Protein AF-A0A5C9EA45-F1 (afdb_monomer_lite)

Foldseek 3Di:
DVVLVVLQVCQVVVHAAEEEAPADDPPPDPVVVVCVVRVVRHQAYEYEHDADDPVCLVVVLVVCCVPPVVCSVVSVVVLVDVVVVVVVVVVVVVVCVVVVGHYYYPYQPPHRD

Radius of gyration: 15.56 Å; chains: 1; bounding box: 37×30×40 Å

Secondary structure (DSSP, 8-state):
-HHHHHHHHHHHTT---EEEEEEE-TTTS-HHHHHHHHGGG-SEEEEEE----TTTHHHHHHHHHHH-GGGHHHHHHHTT-THHHHHHHHHHHHHHHHTT--EEEE-STT---

Structure (mmCIF, N/CA/C/O backbone):
data_AF-A0A5C9EA45-F1
#
_entry.id   AF-A0A5C9EA45-F1
#
loop_
_atom_site.group_PDB
_atom_site.id
_atom_site.type_symbol
_atom_site.label_atom_id
_atom_site.label_alt_id
_atom_site.label_comp_id
_atom_site.label_asym_id
_atom_site.label_entity_id
_atom_site.label_seq_id
_atom_site.pdbx_PDB_ins_code
_atom_site.Cartn_x
_atom_site.Cartn_y
_atom_site.Cartn_z
_atom_site.occupancy
_atom_site.B_iso_or_equiv
_atom_site.auth_seq_id
_atom_site.auth_comp_id
_atom_site.auth_asym_id
_atom_site.auth_atom_id
_atom_site.pdbx_PDB_model_num
ATOM 1 N N . MET A 1 1 ? -14.480 -12.544 2.001 1.00 61.41 1 MET A N 1
ATOM 2 C CA . MET A 1 1 ? -15.112 -11.619 2.972 1.00 61.41 1 MET A CA 1
ATOM 3 C C . MET A 1 1 ? -14.568 -11.789 4.392 1.00 61.41 1 MET A C 1
ATOM 5 O O . MET A 1 1 ? -14.590 -10.831 5.156 1.00 61.41 1 MET A O 1
ATOM 9 N N . ASP A 1 2 ? -14.040 -12.964 4.739 1.00 85.56 2 ASP A N 1
ATOM 10 C CA . ASP A 1 2 ? -13.824 -13.365 6.138 1.00 85.56 2 ASP A CA 1
ATOM 11 C C . ASP A 1 2 ? -12.819 -12.504 6.909 1.00 85.56 2 ASP A C 1
ATOM 13 O O . ASP A 1 2 ? -13.084 -12.139 8.049 1.00 85.56 2 ASP A O 1
ATOM 17 N N . ARG A 1 3 ? -11.711 -12.083 6.283 1.00 91.75 3 ARG A N 1
ATOM 18 C CA . ARG A 1 3 ? -10.703 -11.234 6.950 1.00 91.75 3 ARG A CA 1
ATOM 19 C C . ARG A 1 3 ? -11.243 -9.851 7.328 1.00 91.75 3 ARG A C 1
ATOM 21 O O . ARG A 1 3 ? -11.008 -9.385 8.434 1.00 91.75 3 ARG A O 1
ATOM 28 N N . ILE A 1 4 ? -12.002 -9.214 6.434 1.00 90.44 4 ILE A N 1
ATOM 29 C CA . ILE A 1 4 ? -12.611 -7.899 6.694 1.00 90.44 4 ILE A CA 1
ATOM 30 C C . ILE A 1 4 ? -13.667 -8.013 7.797 1.00 90.44 4 ILE A C 1
ATOM 32 O O . ILE A 1 4 ? -13.712 -7.181 8.701 1.00 90.44 4 ILE A O 1
ATOM 36 N N . ASN A 1 5 ? -14.488 -9.065 7.750 1.00 93.69 5 ASN A N 1
ATOM 37 C CA . ASN A 1 5 ? -15.484 -9.317 8.786 1.00 93.69 5 ASN A CA 1
ATOM 38 C C . ASN A 1 5 ? -14.829 -9.577 10.148 1.00 93.69 5 ASN A C 1
ATOM 40 O O . ASN A 1 5 ? -15.319 -9.061 11.148 1.00 93.69 5 ASN A O 1
ATOM 44 N N . ALA A 1 6 ? -13.709 -10.304 10.191 1.00 95.06 6 ALA A N 1
ATOM 45 C CA . ALA A 1 6 ? -12.954 -10.520 11.421 1.00 95.06 6 ALA A CA 1
ATOM 46 C C . ALA A 1 6 ? -12.467 -9.195 12.027 1.00 95.06 6 ALA A C 1
ATOM 48 O O . ALA A 1 6 ? -12.751 -8.929 13.192 1.00 95.06 6 ALA A O 1
ATOM 49 N N . ILE A 1 7 ? -11.830 -8.326 11.230 1.00 95.69 7 ILE A N 1
ATOM 50 C CA . ILE A 1 7 ? -11.393 -6.997 11.695 1.00 95.69 7 ILE A CA 1
ATOM 51 C C . ILE A 1 7 ? -12.590 -6.183 12.206 1.00 95.69 7 ILE A C 1
ATOM 53 O O . ILE A 1 7 ? -12.542 -5.638 13.305 1.00 95.69 7 ILE A O 1
ATOM 57 N N . LYS A 1 8 ? -13.708 -6.173 11.471 1.00 96.56 8 LYS A N 1
ATOM 58 C CA . LYS A 1 8 ? -14.927 -5.465 11.885 1.00 96.56 8 LYS A CA 1
ATOM 59 C C . LYS A 1 8 ? -15.485 -5.979 13.216 1.00 96.56 8 LYS A C 1
ATOM 61 O O . LYS A 1 8 ? -15.951 -5.180 14.025 1.00 96.56 8 LYS A O 1
ATOM 66 N N . THR A 1 9 ? -15.465 -7.291 13.446 1.00 97.31 9 THR A N 1
ATOM 67 C CA . THR A 1 9 ? -15.905 -7.894 14.712 1.00 97.31 9 THR A CA 1
ATOM 68 C C . THR A 1 9 ? -14.972 -7.516 15.856 1.00 97.31 9 THR A C 1
ATOM 70 O O . THR A 1 9 ? -15.461 -7.128 16.913 1.00 97.31 9 THR A O 1
ATOM 73 N N . LEU A 1 10 ? -13.654 -7.570 15.652 1.00 97.69 10 LEU A N 1
ATOM 74 C CA . LEU A 1 10 ? -12.670 -7.173 16.665 1.00 97.69 10 LEU A CA 1
ATOM 75 C C . LEU A 1 10 ? -12.847 -5.701 17.060 1.00 97.69 10 LEU A C 1
ATOM 77 O O . LEU A 1 10 ? -13.012 -5.403 18.242 1.00 97.69 10 LEU A O 1
ATOM 81 N N . TYR A 1 11 ? -12.936 -4.812 16.069 1.00 97.94 11 TYR A N 1
ATOM 82 C CA . TYR A 1 11 ? -13.151 -3.382 16.279 1.00 97.94 11 TYR A CA 1
ATOM 83 C C . TYR A 1 11 ? -14.433 -3.098 17.078 1.00 97.94 11 TYR A C 1
ATOM 85 O O . TYR A 1 11 ? -14.416 -2.360 18.060 1.00 97.94 11 TYR A O 1
ATOM 93 N N . LYS A 1 12 ? -15.551 -3.752 16.724 1.00 97.75 12 LYS A N 1
ATOM 94 C CA . LYS A 1 12 ? -16.830 -3.620 1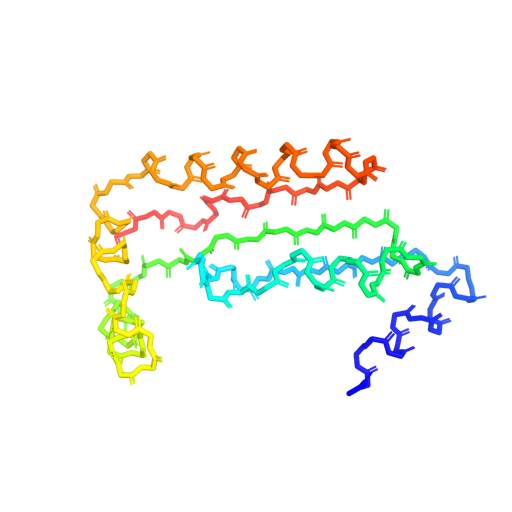7.449 1.00 97.75 12 LYS A CA 1
ATOM 95 C C . LYS A 1 12 ? -16.769 -4.074 18.909 1.00 97.75 12 LYS A C 1
ATOM 97 O O . LYS A 1 12 ? -17.580 -3.616 19.704 1.00 97.75 12 LYS A O 1
ATOM 102 N N . ASN A 1 13 ? -15.846 -4.971 19.248 1.00 98.25 13 ASN A N 1
ATOM 103 C CA . ASN A 1 13 ? -15.626 -5.443 20.616 1.00 98.25 13 ASN A CA 1
ATOM 104 C C . ASN A 1 13 ? -14.541 -4.630 21.350 1.00 98.25 13 ASN A C 1
ATOM 106 O O . ASN A 1 13 ? -14.054 -5.063 22.389 1.00 98.25 13 ASN A O 1
ATOM 110 N N . GLY A 1 14 ? -14.144 -3.466 20.820 1.00 97.81 14 GLY A N 1
ATOM 111 C CA . GLY A 1 14 ? -13.168 -2.575 21.454 1.00 97.81 14 GLY A CA 1
ATOM 112 C C . GLY A 1 14 ? -11.721 -3.068 21.382 1.00 97.81 14 GLY A C 1
ATOM 113 O O . GLY A 1 14 ? -10.858 -2.539 22.081 1.00 97.81 14 GLY A O 1
ATOM 114 N N . ILE A 1 15 ? -11.433 -4.076 20.555 1.00 98.31 15 ILE A N 1
ATOM 115 C CA . ILE A 1 15 ? -10.070 -4.568 20.343 1.00 98.31 15 ILE A CA 1
ATOM 116 C C . ILE A 1 15 ? -9.399 -3.676 19.302 1.00 98.31 15 ILE A C 1
ATOM 118 O O . ILE A 1 15 ? -9.944 -3.482 18.218 1.00 98.31 15 ILE A O 1
ATOM 122 N N . LYS A 1 16 ? -8.197 -3.176 19.608 1.00 97.75 16 LYS A N 1
ATOM 123 C CA . LYS A 1 16 ? -7.403 -2.383 18.662 1.00 97.75 16 LYS A CA 1
ATOM 124 C C . LYS A 1 16 ? -7.035 -3.222 17.436 1.00 97.75 16 LYS A C 1
ATOM 126 O O . LYS A 1 16 ? -6.504 -4.326 17.554 1.00 97.75 16 LYS A O 1
ATOM 131 N N . THR A 1 17 ? -7.286 -2.678 16.258 1.00 98.19 17 THR A N 1
ATOM 132 C CA . THR A 1 17 ? -7.175 -3.341 14.960 1.00 98.19 17 THR A CA 1
ATOM 133 C C . THR A 1 17 ? -6.219 -2.616 14.029 1.00 98.19 17 THR A C 1
ATOM 135 O O . THR A 1 17 ? -6.042 -1.403 14.097 1.00 98.19 17 THR A O 1
ATOM 138 N N . TYR A 1 18 ? -5.621 -3.367 13.113 1.00 97.69 18 TYR A N 1
ATOM 139 C CA . TYR A 1 18 ? -4.866 -2.803 12.006 1.00 97.69 18 TYR A CA 1
ATOM 140 C C . TYR A 1 18 ? -4.984 -3.685 10.776 1.00 97.69 18 TYR A C 1
ATOM 142 O O . TYR A 1 18 ? -5.269 -4.882 10.877 1.00 97.69 18 TYR A O 1
ATOM 150 N N . ILE A 1 19 ? -4.751 -3.091 9.612 1.00 97.31 19 ILE A N 1
ATOM 151 C CA . ILE A 1 19 ? -4.632 -3.828 8.356 1.00 97.31 19 ILE A CA 1
ATOM 152 C C . ILE A 1 19 ? -3.219 -3.650 7.830 1.00 97.31 19 ILE A C 1
ATOM 154 O O . ILE A 1 19 ? -2.757 -2.530 7.619 1.00 97.31 19 ILE A O 1
ATOM 158 N N . PHE A 1 20 ? -2.553 -4.779 7.602 1.00 96.94 20 PHE A N 1
ATOM 159 C CA . PHE A 1 20 ? -1.226 -4.818 7.010 1.00 96.94 20 PHE A CA 1
ATOM 160 C C . PHE A 1 20 ? -1.317 -5.144 5.520 1.00 96.94 20 PHE A C 1
ATOM 162 O O . PHE A 1 20 ? -1.732 -6.238 5.132 1.00 96.94 20 PHE A O 1
ATOM 169 N N . ILE A 1 21 ? -0.954 -4.174 4.685 1.00 96.75 21 ILE A N 1
ATOM 170 C CA . ILE A 1 21 ? -0.957 -4.273 3.227 1.00 96.75 21 ILE A CA 1
ATOM 171 C C . ILE A 1 21 ? 0.468 -4.629 2.792 1.00 96.75 21 ILE A C 1
ATOM 173 O O . ILE A 1 21 ? 1.308 -3.756 2.578 1.00 96.75 21 ILE A O 1
ATOM 177 N N . SER A 1 22 ? 0.739 -5.934 2.714 1.00 94.94 22 SER A N 1
ATOM 178 C CA . SER A 1 22 ? 2.071 -6.488 2.462 1.00 94.94 22 SER A CA 1
ATOM 179 C C . SER A 1 22 ? 2.029 -7.739 1.556 1.00 94.94 22 SER A C 1
ATOM 181 O O . SER A 1 22 ? 1.129 -8.576 1.701 1.00 94.94 22 SER A O 1
ATOM 183 N N . PRO A 1 23 ? 3.012 -7.895 0.646 1.00 93.69 23 PRO A N 1
ATOM 184 C CA . PRO A 1 23 ? 3.779 -6.797 0.065 1.00 93.69 23 PRO A CA 1
ATOM 185 C C . PRO A 1 23 ? 2.867 -5.969 -0.852 1.00 93.69 23 PRO A C 1
ATOM 187 O O . PRO A 1 23 ? 1.981 -6.508 -1.525 1.00 93.69 23 PRO A O 1
ATOM 190 N N . ILE A 1 24 ? 3.103 -4.663 -0.941 1.00 95.62 24 ILE A N 1
ATOM 191 C CA . ILE A 1 24 ? 2.502 -3.858 -2.005 1.00 95.62 24 ILE A CA 1
ATOM 192 C C . ILE A 1 24 ? 3.159 -4.225 -3.328 1.00 95.62 24 ILE A C 1
ATOM 194 O O . ILE A 1 24 ? 4.380 -4.181 -3.470 1.00 95.62 24 ILE A O 1
ATOM 198 N N . PHE A 1 25 ? 2.322 -4.512 -4.320 1.00 96.69 25 PHE A N 1
ATOM 199 C CA . PHE A 1 25 ? 2.684 -4.530 -5.727 1.00 96.69 25 PHE A CA 1
ATOM 200 C C . PHE A 1 25 ? 2.266 -3.183 -6.336 1.00 96.69 25 PHE A C 1
ATOM 202 O O . PHE A 1 25 ? 1.074 -2.976 -6.584 1.00 96.69 25 PHE A O 1
ATOM 209 N N . PRO A 1 26 ? 3.192 -2.236 -6.571 1.00 96.06 26 PRO A N 1
ATOM 210 C CA . PRO A 1 26 ? 2.839 -0.908 -7.063 1.00 96.06 26 PRO A CA 1
ATOM 211 C C . PRO A 1 26 ? 2.057 -0.970 -8.370 1.00 96.06 26 PRO A C 1
ATOM 213 O O . PRO A 1 26 ? 2.350 -1.787 -9.248 1.00 96.06 26 PRO A O 1
ATOM 216 N N . ARG A 1 27 ? 1.027 -0.122 -8.471 1.00 96.38 27 ARG A N 1
ATOM 217 C CA . ARG A 1 27 ? 0.076 -0.073 -9.597 1.00 96.38 27 ARG A CA 1
ATOM 218 C C . ARG A 1 27 ? -0.737 -1.366 -9.824 1.00 96.38 27 ARG A C 1
ATOM 220 O O . ARG A 1 27 ? -1.461 -1.450 -10.810 1.00 96.38 27 ARG A O 1
ATOM 227 N N . ILE A 1 28 ? -0.649 -2.355 -8.926 1.00 97.81 28 ILE A N 1
ATOM 228 C CA . ILE A 1 28 ? -1.439 -3.601 -8.950 1.00 97.81 28 ILE A CA 1
ATOM 229 C C . ILE A 1 28 ? -2.289 -3.724 -7.679 1.00 97.81 28 ILE A C 1
ATOM 231 O O . ILE A 1 28 ? -3.479 -4.014 -7.765 1.00 97.81 28 ILE A O 1
ATOM 235 N N . THR A 1 29 ? -1.700 -3.517 -6.498 1.00 97.31 29 THR A N 1
ATOM 236 C CA . THR A 1 29 ? -2.411 -3.546 -5.214 1.00 97.31 29 THR A CA 1
ATOM 237 C C . THR A 1 29 ? -3.307 -2.306 -5.084 1.00 97.31 29 THR A C 1
ATOM 239 O O . THR A 1 29 ? -2.774 -1.197 -5.028 1.00 97.31 29 THR A O 1
ATOM 242 N N . PRO A 1 30 ? -4.642 -2.451 -4.972 1.00 96.75 30 PRO A N 1
ATOM 243 C CA . PRO A 1 30 ? -5.566 -1.322 -4.857 1.00 96.75 30 PRO A CA 1
ATOM 244 C C . PRO A 1 30 ? -5.673 -0.866 -3.393 1.00 96.75 30 PRO A C 1
ATOM 246 O O . PRO A 1 30 ? -6.704 -1.045 -2.743 1.00 96.75 30 PRO A O 1
ATOM 249 N N . TYR A 1 31 ? -4.578 -0.351 -2.825 1.00 97.06 31 TYR A N 1
ATOM 250 C CA . TYR A 1 31 ? -4.517 -0.037 -1.391 1.00 97.06 31 TYR A CA 1
ATOM 251 C C . TYR A 1 31 ? -5.527 1.044 -0.979 1.00 97.06 31 TYR A C 1
ATOM 253 O O . TYR A 1 31 ? -6.112 0.943 0.096 1.00 97.06 31 TYR A O 1
ATOM 261 N N . GLU A 1 32 ? -5.798 2.020 -1.847 1.00 97.12 32 GLU A N 1
ATOM 262 C CA . GLU A 1 32 ? -6.795 3.065 -1.602 1.00 97.12 32 GLU A CA 1
ATOM 263 C C . GLU A 1 32 ? -8.197 2.470 -1.423 1.00 97.12 32 GLU A C 1
ATOM 265 O O . GLU A 1 32 ? -8.884 2.781 -0.453 1.00 97.12 32 GLU A O 1
ATOM 270 N N . ASP A 1 33 ? -8.596 1.531 -2.286 1.00 97.00 33 ASP A N 1
ATOM 271 C CA . ASP A 1 33 ? -9.889 0.845 -2.178 1.00 97.00 33 ASP A CA 1
ATOM 272 C C . ASP A 1 33 ? -9.995 0.006 -0.905 1.00 97.00 33 ASP A C 1
ATOM 274 O O . ASP A 1 33 ? -11.067 -0.067 -0.296 1.00 97.00 33 ASP A O 1
ATOM 278 N N . ILE A 1 34 ? -8.900 -0.657 -0.513 1.00 96.06 34 ILE A N 1
ATOM 279 C CA . ILE A 1 34 ? -8.837 -1.419 0.740 1.00 96.06 34 ILE A CA 1
ATOM 280 C C . ILE A 1 34 ? -9.113 -0.469 1.906 1.00 96.06 34 ILE A C 1
ATOM 282 O O . ILE A 1 34 ? -10.024 -0.733 2.691 1.00 96.06 34 ILE A O 1
ATOM 286 N N . ILE A 1 35 ? -8.399 0.657 1.960 1.00 96.81 35 ILE A N 1
ATOM 287 C CA . ILE A 1 35 ? -8.550 1.682 2.996 1.00 96.81 35 ILE A CA 1
ATOM 288 C C . ILE A 1 35 ? -9.974 2.238 3.014 1.00 96.81 35 ILE A C 1
ATOM 290 O O . ILE A 1 35 ? -10.601 2.266 4.071 1.00 96.81 35 ILE A O 1
ATOM 294 N N . GLN A 1 36 ? -10.532 2.642 1.870 1.00 97.00 36 GLN A N 1
ATOM 295 C CA . GLN A 1 36 ? -11.885 3.209 1.829 1.00 97.00 36 GLN A CA 1
ATOM 296 C C . GLN A 1 36 ? -12.938 2.225 2.345 1.00 97.00 36 GLN A C 1
ATOM 298 O O . GLN A 1 36 ? -13.871 2.624 3.043 1.00 97.00 36 GLN A O 1
ATOM 303 N N . LYS A 1 37 ? -12.770 0.931 2.057 1.00 95.62 37 LYS A N 1
ATOM 304 C CA . LYS A 1 37 ? -13.686 -0.120 2.517 1.00 95.62 37 LYS A CA 1
ATOM 305 C C . LYS A 1 37 ? -13.517 -0.470 3.995 1.00 95.62 37 LYS A C 1
ATOM 307 O O . LYS A 1 37 ? -14.445 -1.055 4.554 1.00 95.62 37 LYS A O 1
ATOM 312 N N . SER A 1 38 ? -12.382 -0.148 4.622 1.00 96.19 38 SER A N 1
ATOM 313 C CA . SER A 1 38 ? -12.057 -0.618 5.974 1.00 96.19 38 SER A CA 1
ATOM 314 C C . SER A 1 38 ? -11.759 0.445 7.026 1.00 96.19 38 SER A C 1
ATOM 316 O O . SER A 1 38 ? -11.771 0.119 8.214 1.00 96.19 38 SER A O 1
ATOM 318 N N . LYS A 1 39 ? -11.538 1.706 6.640 1.00 96.81 39 LYS A N 1
ATOM 319 C CA . LYS A 1 39 ? -11.125 2.788 7.554 1.00 96.81 39 LYS A CA 1
ATOM 320 C C . LYS A 1 39 ? -12.071 3.014 8.737 1.00 96.81 39 LYS A C 1
ATOM 322 O O . LYS A 1 39 ? -11.622 3.391 9.806 1.00 96.81 39 LYS A O 1
ATOM 327 N N . ASN A 1 40 ? -13.363 2.717 8.586 1.00 96.94 40 ASN A N 1
ATOM 328 C CA . ASN A 1 40 ? -14.359 2.888 9.655 1.00 96.94 40 ASN A CA 1
ATOM 329 C C . ASN A 1 40 ? -14.295 1.806 10.752 1.00 96.94 40 ASN A C 1
ATOM 331 O O . ASN A 1 40 ? -15.089 1.840 11.687 1.00 96.94 40 ASN A O 1
ATOM 335 N N . PHE A 1 41 ? -13.436 0.799 10.599 1.00 97.06 41 PHE A N 1
ATOM 336 C CA . PHE A 1 41 ? -13.264 -0.287 11.565 1.00 97.06 41 PHE A CA 1
ATOM 337 C C . PHE A 1 41 ? -11.804 -0.754 11.651 1.00 97.06 41 PHE A C 1
ATOM 339 O O . PHE A 1 41 ? -11.543 -1.922 11.912 1.00 97.06 41 PHE A O 1
ATOM 346 N N . THR A 1 42 ? -10.860 0.144 11.364 1.00 97.69 42 THR A N 1
ATOM 347 C CA . THR A 1 42 ? -9.417 -0.119 11.402 1.00 97.69 42 THR A CA 1
ATOM 348 C C . THR A 1 42 ? -8.737 1.060 12.089 1.00 97.69 42 THR A C 1
ATOM 350 O O . THR A 1 42 ? -8.901 2.183 11.623 1.00 97.69 42 THR A O 1
ATOM 353 N N . ASP A 1 43 ? -7.981 0.830 13.166 1.00 98.31 43 ASP A N 1
ATOM 354 C CA . ASP A 1 43 ? -7.360 1.930 13.923 1.00 98.31 43 ASP A CA 1
ATOM 355 C C . ASP A 1 43 ? -6.122 2.504 13.226 1.00 98.31 43 ASP A C 1
ATOM 357 O O . ASP A 1 43 ? -5.873 3.703 13.312 1.00 98.31 43 ASP A O 1
ATOM 361 N N . TYR A 1 44 ? -5.347 1.666 12.532 1.00 98.31 44 TYR A N 1
ATOM 362 C CA . TYR A 1 44 ? -4.200 2.110 11.739 1.00 98.31 44 TYR A CA 1
ATOM 363 C C . TYR A 1 44 ? -3.871 1.144 10.596 1.00 98.31 44 TYR A C 1
ATOM 365 O O . TYR A 1 44 ? -4.265 -0.027 10.598 1.00 98.31 44 TYR A O 1
ATOM 373 N N . PHE A 1 45 ? -3.125 1.631 9.610 1.00 98.44 45 PHE A N 1
ATOM 374 C CA . PHE A 1 45 ? -2.679 0.852 8.458 1.00 98.44 45 PHE A CA 1
ATOM 375 C C . PHE A 1 45 ? -1.166 0.672 8.476 1.00 98.44 45 PHE A C 1
ATOM 377 O O . PHE A 1 45 ? -0.418 1.549 8.903 1.00 98.44 45 PHE A O 1
ATOM 384 N N . MET A 1 46 ? -0.709 -0.481 8.004 1.00 98.12 46 MET A N 1
ATOM 385 C CA . MET A 1 46 ? 0.708 -0.761 7.807 1.00 98.12 46 MET A CA 1
ATOM 386 C C . MET A 1 46 ? 0.962 -1.149 6.357 1.00 98.12 46 MET A C 1
ATOM 388 O O . MET A 1 46 ? 0.108 -1.773 5.721 1.00 98.12 46 MET A O 1
ATOM 392 N N . PHE A 1 47 ? 2.150 -0.830 5.861 1.00 97.75 47 PHE A N 1
ATOM 393 C CA . PHE A 1 47 ? 2.543 -1.053 4.474 1.00 97.75 47 PHE A CA 1
ATOM 394 C C . PHE A 1 47 ? 3.952 -1.634 4.406 1.00 97.75 47 PHE A C 1
ATOM 396 O O . PHE A 1 47 ? 4.834 -1.162 5.114 1.00 97.75 47 PHE A O 1
ATOM 403 N N . GLU A 1 48 ? 4.168 -2.619 3.534 1.00 95.81 48 GLU A N 1
ATOM 404 C CA . GLU A 1 48 ? 5.498 -3.179 3.251 1.00 95.81 48 GLU A CA 1
ATOM 405 C C . GLU A 1 48 ? 5.751 -3.194 1.742 1.00 95.81 48 GLU A C 1
ATOM 407 O O . GLU A 1 48 ? 4.851 -3.501 0.950 1.00 95.81 48 GLU A O 1
ATOM 412 N N . ASN A 1 49 ? 6.978 -2.884 1.330 1.00 93.75 49 ASN A N 1
ATOM 413 C CA . ASN A 1 49 ? 7.377 -2.957 -0.068 1.00 93.75 49 ASN A CA 1
ATOM 414 C C . ASN A 1 49 ? 7.583 -4.412 -0.520 1.00 93.75 49 ASN A C 1
ATOM 416 O O . ASN A 1 49 ? 7.948 -5.305 0.244 1.00 93.75 49 ASN A O 1
ATOM 420 N N . LEU A 1 50 ? 7.425 -4.648 -1.820 1.00 93.31 50 LEU A N 1
ATOM 421 C CA . LEU A 1 50 ? 7.835 -5.906 -2.427 1.00 93.31 50 LEU A CA 1
ATOM 422 C C . LEU A 1 50 ? 9.358 -6.070 -2.346 1.00 93.31 50 LEU A C 1
ATOM 424 O O . LEU A 1 50 ? 10.119 -5.225 -2.821 1.00 93.31 50 LEU A O 1
ATOM 428 N N . ASN A 1 51 ? 9.791 -7.202 -1.796 1.00 88.81 51 ASN A N 1
ATOM 429 C CA . ASN A 1 51 ? 11.201 -7.548 -1.664 1.00 88.81 51 ASN A CA 1
ATOM 430 C C . ASN A 1 51 ? 11.679 -8.412 -2.840 1.00 88.81 51 ASN A C 1
ATOM 432 O O . ASN A 1 51 ? 11.2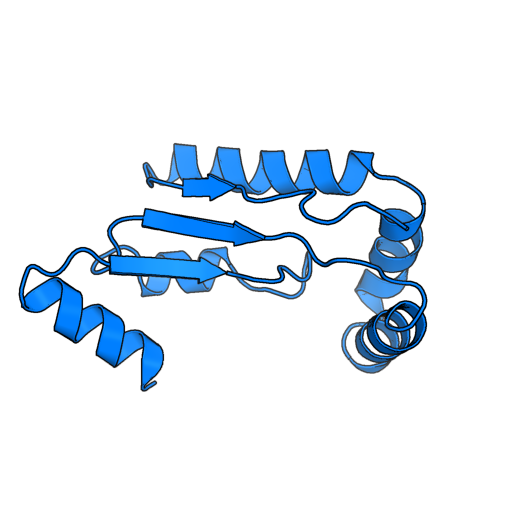96 -9.581 -2.976 1.00 88.81 51 ASN A O 1
ATOM 436 N N . TYR A 1 52 ? 12.561 -7.847 -3.666 1.00 87.62 52 TYR A N 1
ATOM 437 C CA . TYR A 1 52 ? 13.272 -8.578 -4.711 1.00 87.62 52 TYR A CA 1
ATOM 438 C C . TYR A 1 52 ? 14.449 -9.331 -4.095 1.00 87.62 52 TYR A C 1
ATOM 440 O O . TYR A 1 52 ? 15.431 -8.730 -3.680 1.00 87.62 52 TYR A O 1
ATOM 448 N N . ARG A 1 53 ? 14.342 -10.657 -4.043 1.00 87.94 53 ARG A N 1
ATOM 449 C CA . ARG A 1 53 ? 15.427 -11.566 -3.664 1.00 87.94 53 ARG A CA 1
ATOM 450 C C . ARG A 1 53 ? 15.830 -12.374 -4.889 1.00 87.94 53 ARG A C 1
ATOM 452 O O . ARG A 1 53 ? 14.970 -12.728 -5.695 1.00 87.94 53 ARG A O 1
ATOM 459 N N . SER A 1 54 ? 17.105 -12.732 -5.010 1.00 87.94 54 SER A N 1
ATOM 460 C CA . SER A 1 54 ? 17.642 -13.479 -6.165 1.00 87.94 54 SER A CA 1
ATOM 461 C C . SER A 1 54 ? 16.745 -14.642 -6.627 1.00 87.94 54 SER A C 1
ATOM 463 O O . SER A 1 54 ? 16.433 -14.757 -7.810 1.00 87.94 54 SER A O 1
ATOM 465 N N . HIS A 1 55 ? 16.233 -15.440 -5.685 1.00 89.88 55 HIS A N 1
ATOM 466 C CA . HIS A 1 55 ? 15.381 -16.600 -5.960 1.00 89.88 55 HIS A CA 1
ATOM 467 C C . HIS A 1 55 ? 13.937 -16.271 -6.396 1.00 89.88 55 HIS A C 1
ATOM 469 O O . HIS A 1 55 ? 13.262 -17.137 -6.947 1.00 89.88 55 HIS A O 1
ATOM 475 N N . ASN A 1 56 ? 13.419 -15.063 -6.135 1.00 92.12 56 ASN A N 1
ATOM 476 C CA . ASN A 1 56 ? 12.016 -14.712 -6.400 1.00 92.12 56 ASN A CA 1
ATOM 477 C C . ASN A 1 56 ? 11.827 -13.736 -7.576 1.00 92.12 56 ASN A C 1
ATOM 479 O O . ASN A 1 56 ? 10.716 -13.641 -8.102 1.00 92.12 56 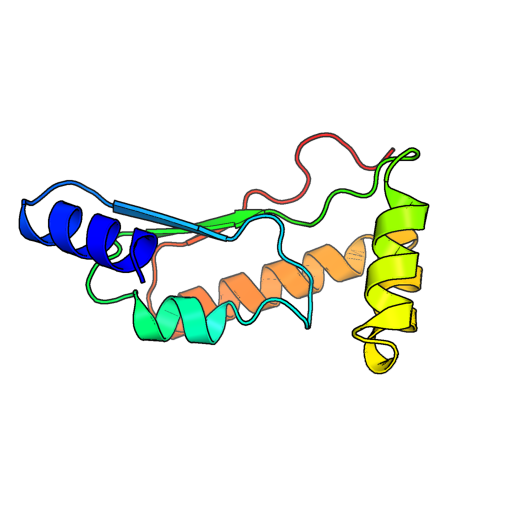ASN A O 1
ATOM 483 N N . ILE A 1 57 ? 12.897 -13.072 -8.027 1.00 94.06 57 ILE A N 1
ATOM 484 C CA . ILE A 1 57 ? 12.868 -12.054 -9.086 1.00 94.06 57 ILE A CA 1
ATOM 485 C C . ILE A 1 57 ? 12.187 -12.566 -10.357 1.00 94.06 57 ILE A C 1
ATOM 487 O O . ILE A 1 57 ? 11.266 -11.923 -10.862 1.00 94.06 57 ILE A O 1
ATOM 491 N N . SER A 1 58 ? 12.614 -13.726 -10.869 1.00 95.88 58 SER A N 1
ATOM 492 C CA . SER A 1 58 ? 12.056 -14.288 -12.107 1.00 95.88 58 SER A CA 1
ATOM 493 C C . SER A 1 58 ? 10.559 -14.574 -11.960 1.00 95.88 58 SER A C 1
ATOM 495 O O . SER A 1 58 ? 9.770 -14.262 -12.853 1.00 95.88 58 SER A O 1
ATOM 497 N N . ARG A 1 59 ? 10.138 -15.075 -10.790 1.00 96.88 59 ARG A N 1
ATOM 498 C CA . ARG A 1 59 ? 8.730 -15.366 -10.498 1.00 96.88 59 ARG A CA 1
ATOM 499 C C . ARG A 1 59 ? 7.881 -14.097 -10.435 1.00 96.88 59 ARG A C 1
ATOM 501 O O . ARG A 1 59 ? 6.774 -14.101 -10.966 1.00 96.88 59 ARG A O 1
ATOM 508 N N . ILE A 1 60 ? 8.394 -13.029 -9.820 1.00 96.69 60 ILE A N 1
ATOM 509 C CA . ILE A 1 60 ? 7.723 -11.722 -9.763 1.00 96.69 60 ILE A CA 1
ATOM 510 C C . ILE A 1 60 ? 7.559 -11.160 -11.176 1.00 96.69 60 ILE A C 1
ATOM 512 O O . ILE A 1 60 ? 6.439 -10.859 -11.581 1.00 96.69 60 ILE A O 1
ATOM 516 N N . LEU A 1 61 ? 8.647 -11.068 -11.947 1.00 97.50 61 LEU A N 1
ATOM 517 C CA . LEU A 1 61 ? 8.595 -10.493 -13.293 1.00 97.50 61 LEU A CA 1
ATOM 518 C C . LEU A 1 61 ? 7.704 -11.310 -14.232 1.00 97.50 61 LEU A C 1
ATOM 520 O O . LEU A 1 61 ? 6.880 -10.727 -14.923 1.00 97.50 61 LEU A O 1
ATOM 524 N N . SER A 1 62 ? 7.774 -12.643 -14.178 1.00 98.06 62 SER A N 1
ATOM 525 C CA . SER A 1 62 ? 6.894 -13.519 -14.969 1.00 98.06 62 SER A CA 1
ATOM 526 C C . SER A 1 62 ? 5.418 -13.361 -14.589 1.00 98.06 62 SER A C 1
ATOM 528 O O . SER A 1 62 ? 4.529 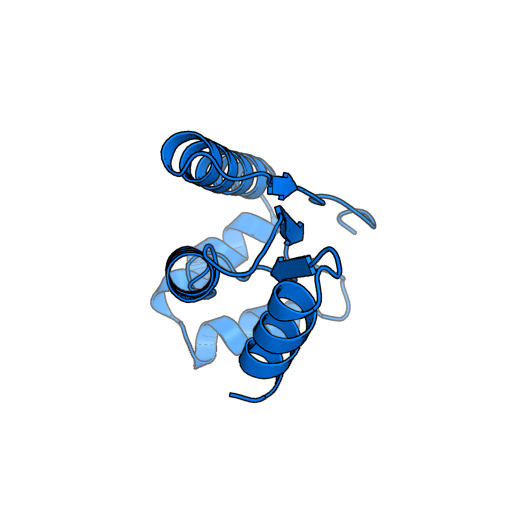-13.474 -15.431 1.00 98.06 62 SER A O 1
ATOM 530 N N . PHE A 1 63 ? 5.115 -13.142 -13.305 1.00 98.00 63 PHE A N 1
ATOM 531 C CA . PHE A 1 63 ? 3.749 -12.866 -12.862 1.00 98.00 63 PHE A CA 1
ATOM 532 C C . PHE A 1 63 ? 3.247 -11.532 -13.420 1.00 98.00 63 PHE A C 1
ATOM 534 O O . PHE A 1 63 ? 2.156 -11.494 -13.993 1.00 98.00 63 PHE A O 1
ATOM 541 N N . VAL A 1 64 ? 4.052 -10.473 -13.293 1.00 98.25 64 VAL A N 1
ATOM 542 C CA . VAL A 1 64 ? 3.715 -9.132 -13.784 1.00 98.25 64 VAL A CA 1
ATOM 543 C C . VAL A 1 64 ? 3.566 -9.133 -15.301 1.00 98.25 64 VAL A C 1
ATOM 545 O O . VAL A 1 64 ? 2.556 -8.657 -15.796 1.00 98.25 64 VAL A O 1
ATOM 548 N N . GLU A 1 65 ? 4.493 -9.733 -16.041 1.00 98.25 65 GLU A N 1
ATOM 549 C CA . GLU A 1 65 ? 4.431 -9.831 -17.502 1.00 98.25 65 GLU A CA 1
ATOM 550 C C . GLU A 1 65 ? 3.143 -10.514 -17.977 1.00 98.25 65 GLU A C 1
ATOM 552 O O . GLU A 1 65 ? 2.431 -9.986 -18.827 1.00 98.25 65 GLU A O 1
ATOM 557 N N . ARG A 1 66 ? 2.792 -11.663 -17.386 1.00 98.44 66 ARG A N 1
ATOM 558 C CA . ARG A 1 66 ? 1.617 -12.432 -17.825 1.00 98.44 66 ARG A CA 1
ATOM 559 C C . ARG A 1 66 ? 0.283 -11.800 -17.443 1.00 98.44 66 ARG A C 1
ATOM 561 O O . ARG A 1 66 ? -0.705 -12.027 -18.134 1.00 98.44 66 ARG A O 1
ATOM 568 N N . ARG A 1 67 ? 0.205 -11.109 -16.302 1.00 98.31 67 ARG A N 1
ATOM 569 C CA . ARG A 1 67 ? -1.073 -10.622 -15.740 1.00 98.31 67 ARG A CA 1
ATOM 570 C C . ARG A 1 67 ? -1.260 -9.115 -15.878 1.00 98.31 67 ARG A C 1
ATOM 572 O O . ARG A 1 67 ? -2.390 -8.659 -16.008 1.00 98.31 67 ARG A O 1
ATOM 579 N N . PHE A 1 68 ? -0.169 -8.360 -15.862 1.00 98.00 68 PHE A N 1
ATOM 580 C CA . PHE A 1 68 ? -0.143 -6.899 -15.848 1.00 98.00 68 PHE A CA 1
ATOM 581 C C . PHE A 1 68 ? 0.970 -6.357 -16.770 1.00 98.00 68 PHE A C 1
ATOM 583 O O . PHE A 1 68 ? 1.805 -5.565 -16.328 1.00 98.00 68 PHE A O 1
ATOM 590 N N . PRO A 1 69 ? 1.004 -6.743 -18.063 1.00 97.75 69 PRO A N 1
ATOM 591 C CA . PRO A 1 69 ? 2.119 -6.418 -18.962 1.00 97.75 69 PRO A CA 1
ATOM 592 C C . PRO A 1 69 ? 2.387 -4.911 -19.077 1.00 97.75 69 PRO A C 1
ATOM 594 O O . PRO A 1 69 ? 3.530 -4.496 -19.243 1.00 97.75 69 PRO A O 1
ATOM 597 N N . LYS A 1 70 ? 1.348 -4.078 -18.911 1.00 98.31 70 LYS A N 1
ATOM 598 C CA . LYS A 1 70 ? 1.438 -2.610 -18.966 1.00 98.31 70 LYS A CA 1
ATOM 599 C C . LYS A 1 70 ? 2.365 -1.998 -17.913 1.00 98.31 70 LYS A C 1
ATOM 601 O O . LYS A 1 70 ? 2.841 -0.890 -18.124 1.00 98.31 70 LYS A O 1
ATOM 606 N N . VAL A 1 71 ? 2.605 -2.685 -16.794 1.00 98.12 71 VAL A N 1
ATOM 607 C CA . VAL A 1 71 ? 3.487 -2.190 -15.724 1.00 98.12 71 VAL A CA 1
ATOM 608 C C . VAL A 1 71 ? 4.812 -2.949 -15.663 1.00 98.12 71 VAL A C 1
ATOM 610 O O . VAL A 1 71 ? 5.618 -2.677 -14.785 1.00 98.12 71 VAL A O 1
ATOM 613 N N . LEU A 1 72 ? 5.097 -3.872 -16.590 1.00 98.06 72 LEU A N 1
ATOM 614 C CA . LEU A 1 72 ? 6.335 -4.661 -16.556 1.00 98.06 72 LEU A CA 1
ATOM 615 C C . LEU A 1 72 ? 7.598 -3.785 -16.555 1.00 98.06 72 LEU A C 1
ATOM 617 O O . LEU A 1 72 ? 8.531 -4.069 -15.803 1.00 98.06 72 LEU A O 1
ATOM 621 N N . SER A 1 73 ? 7.611 -2.712 -17.350 1.00 97.50 73 SER A N 1
ATOM 622 C CA . SER A 1 73 ? 8.727 -1.759 -17.410 1.00 97.50 73 SER A CA 1
ATOM 623 C C . SER A 1 73 ? 9.015 -1.129 -16.045 1.00 97.50 73 SER A C 1
ATOM 625 O O . SER A 1 73 ? 10.167 -1.121 -15.617 1.00 97.50 73 SER A O 1
ATOM 627 N N . LEU A 1 74 ? 7.973 -0.716 -15.314 1.00 97.25 74 LEU A N 1
ATOM 628 C CA . LEU A 1 74 ? 8.094 -0.190 -13.952 1.00 97.25 74 LEU A CA 1
ATOM 629 C C . LEU A 1 74 ? 8.780 -1.206 -13.029 1.00 97.25 74 LEU A C 1
ATOM 631 O O . LEU A 1 74 ? 9.717 -0.861 -12.320 1.00 97.25 74 LEU A O 1
ATOM 635 N N . TYR A 1 75 ? 8.378 -2.478 -13.066 1.00 96.56 75 TYR A N 1
ATOM 636 C CA . TYR A 1 75 ? 8.966 -3.509 -12.197 1.00 96.56 75 TYR A CA 1
ATOM 637 C C . TYR A 1 75 ? 10.420 -3.833 -12.568 1.00 96.56 75 TYR A C 1
ATOM 639 O O . TYR A 1 75 ? 11.238 -4.123 -11.693 1.00 96.56 75 TYR A O 1
ATOM 647 N N . GLN A 1 76 ? 10.771 -3.768 -13.854 1.00 95.56 76 GLN A N 1
ATOM 648 C CA . GLN A 1 76 ? 12.159 -3.893 -14.299 1.00 95.56 76 GLN A CA 1
ATOM 649 C C . GLN A 1 76 ? 13.019 -2.711 -13.830 1.00 95.56 76 GLN A C 1
ATOM 651 O O . GLN A 1 76 ? 14.177 -2.918 -13.459 1.00 95.56 76 GLN A O 1
ATOM 656 N N . GLU A 1 77 ? 12.463 -1.499 -13.819 1.00 95.56 77 GLU A N 1
ATOM 657 C CA . GLU A 1 77 ? 13.140 -0.283 -13.363 1.00 95.56 77 GLU A CA 1
ATOM 658 C C . GLU A 1 77 ? 13.300 -0.252 -11.840 1.00 95.56 77 GLU A C 1
ATOM 660 O O . GLU A 1 77 ? 14.399 -0.022 -11.341 1.00 95.56 77 GLU A O 1
ATOM 665 N N . MET A 1 78 ? 12.252 -0.603 -11.093 1.00 92.44 78 MET A N 1
ATOM 666 C CA . MET A 1 78 ? 12.245 -0.673 -9.626 1.00 92.44 78 MET A CA 1
ATOM 667 C C . MET A 1 78 ? 13.311 -1.605 -9.044 1.00 92.44 78 MET A C 1
ATOM 669 O O . MET A 1 78 ? 13.750 -1.422 -7.911 1.00 92.44 78 MET A O 1
ATOM 673 N N . ARG A 1 79 ? 13.741 -2.618 -9.805 1.00 90.50 79 ARG A N 1
ATOM 674 C CA . ARG A 1 79 ? 14.861 -3.488 -9.415 1.00 90.50 79 ARG A CA 1
ATOM 675 C C . ARG A 1 79 ? 16.216 -2.786 -9.461 1.00 90.50 79 ARG A C 1
ATOM 677 O O . ARG A 1 79 ? 17.143 -3.231 -8.794 1.00 90.50 79 ARG A O 1
ATOM 684 N N . LYS A 1 80 ? 16.352 -1.760 -10.297 1.00 90.38 80 LYS A N 1
ATOM 685 C CA . LYS A 1 80 ? 17.606 -1.043 -10.561 1.00 90.38 80 LYS A CA 1
ATOM 686 C C . LYS A 1 80 ? 17.649 0.304 -9.846 1.00 90.38 80 LYS A C 1
ATOM 688 O O . LYS A 1 80 ? 18.724 0.752 -9.469 1.00 90.38 80 LYS A O 1
ATOM 693 N N . ASN A 1 81 ? 16.492 0.936 -9.667 1.00 91.69 81 ASN A N 1
ATOM 694 C CA . ASN A 1 81 ? 16.361 2.282 -9.139 1.00 91.69 81 ASN A CA 1
ATOM 695 C C . ASN A 1 81 ? 15.541 2.284 -7.841 1.00 91.69 81 ASN A C 1
ATOM 697 O O . ASN A 1 81 ? 14.316 2.154 -7.862 1.00 91.69 81 ASN A O 1
ATOM 701 N N . ARG A 1 82 ? 16.228 2.454 -6.704 1.00 86.38 82 ARG A N 1
ATOM 702 C CA . ARG A 1 82 ? 15.589 2.498 -5.379 1.00 86.38 82 ARG A CA 1
ATOM 703 C C . ARG A 1 82 ? 14.722 3.741 -5.173 1.00 86.38 82 ARG A C 1
ATOM 705 O O . ARG A 1 82 ? 13.752 3.643 -4.430 1.00 86.38 82 ARG A O 1
ATOM 712 N N . ALA A 1 83 ? 14.996 4.844 -5.874 1.00 92.31 83 ALA A N 1
ATOM 713 C CA . ALA A 1 83 ? 14.232 6.086 -5.743 1.00 92.31 83 ALA A CA 1
ATOM 714 C C . ALA A 1 83 ? 12.747 5.906 -6.102 1.00 92.31 83 ALA A C 1
ATOM 716 O O . ALA A 1 83 ? 11.889 6.630 -5.611 1.00 92.31 83 ALA A O 1
ATOM 717 N N . ILE A 1 84 ? 12.403 4.896 -6.909 1.00 94.38 84 ILE A N 1
ATOM 718 C CA . ILE A 1 84 ? 10.999 4.594 -7.215 1.00 94.38 84 ILE A CA 1
ATOM 719 C C . ILE A 1 84 ? 10.244 4.143 -5.957 1.00 94.38 84 ILE A C 1
ATOM 721 O O . ILE A 1 84 ? 9.082 4.500 -5.786 1.00 94.38 84 ILE A O 1
ATOM 725 N N . TRP A 1 85 ? 10.891 3.397 -5.054 1.00 93.44 85 TRP A N 1
ATOM 726 C CA . TRP A 1 85 ? 10.275 3.034 -3.775 1.00 93.44 85 TRP A CA 1
ATOM 727 C C . TRP A 1 85 ? 10.074 4.245 -2.869 1.00 93.44 85 TRP A C 1
ATOM 729 O O . TRP A 1 85 ? 9.041 4.312 -2.214 1.00 93.44 85 TRP A O 1
ATOM 739 N N . GLU A 1 86 ? 10.998 5.206 -2.887 1.00 93.88 86 GLU A N 1
ATOM 740 C CA . GLU A 1 86 ? 10.871 6.463 -2.138 1.00 93.88 86 GLU A CA 1
ATOM 741 C C . GLU A 1 86 ? 9.678 7.288 -2.647 1.00 93.88 86 GLU A C 1
ATOM 743 O O . GLU A 1 86 ? 8.895 7.800 -1.850 1.00 93.88 86 GLU A O 1
ATOM 748 N N . LEU A 1 87 ? 9.474 7.345 -3.970 1.00 96.06 87 LEU A N 1
ATOM 749 C CA . LEU A 1 87 ? 8.299 7.990 -4.569 1.00 96.06 87 LEU A CA 1
ATOM 750 C C . LEU A 1 87 ? 6.994 7.296 -4.155 1.00 96.06 87 LEU A C 1
ATOM 752 O O . LEU A 1 87 ? 6.042 7.965 -3.770 1.00 96.06 87 LEU A O 1
ATOM 756 N N . ILE A 1 88 ? 6.948 5.962 -4.188 1.00 96.31 88 ILE A N 1
ATOM 757 C CA . ILE A 1 88 ? 5.760 5.195 -3.775 1.00 96.31 88 ILE A CA 1
ATOM 758 C C . ILE A 1 88 ? 5.477 5.373 -2.279 1.00 96.31 88 ILE A C 1
ATOM 760 O O . ILE A 1 88 ? 4.324 5.508 -1.875 1.00 96.31 88 ILE A O 1
ATOM 764 N N . GLU A 1 89 ? 6.515 5.360 -1.445 1.00 95.94 89 GLU A 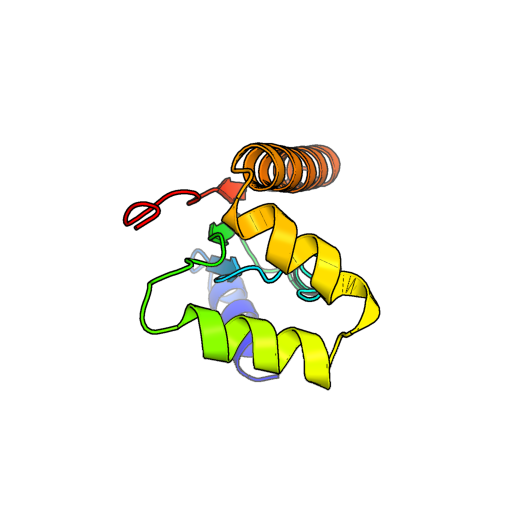N 1
ATOM 765 C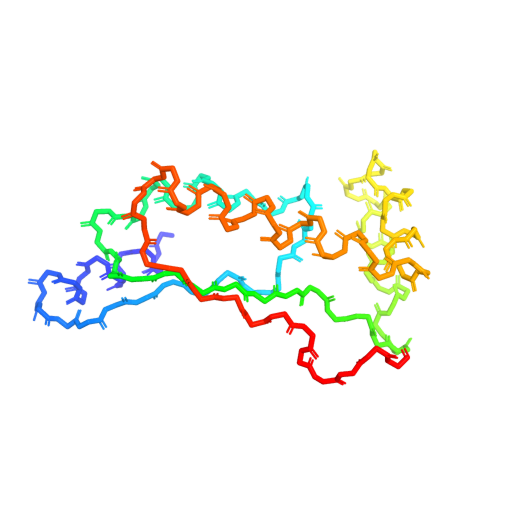 CA . GLU A 1 89 ? 6.387 5.635 -0.016 1.00 95.94 89 GLU A CA 1
ATOM 766 C C . GLU A 1 89 ? 5.797 7.026 0.224 1.00 95.94 89 GLU A C 1
ATOM 768 O O . GLU A 1 89 ? 4.879 7.172 1.034 1.00 95.94 89 GLU A O 1
ATOM 773 N N . GLN A 1 90 ? 6.286 8.032 -0.502 1.00 97.25 90 GLN A N 1
ATOM 774 C CA . GLN A 1 90 ? 5.784 9.396 -0.410 1.00 97.25 90 GLN A CA 1
ATOM 775 C C . GLN A 1 90 ? 4.319 9.498 -0.863 1.00 97.25 90 GLN A C 1
ATOM 777 O O . GLN A 1 90 ? 3.513 10.078 -0.138 1.00 97.25 90 GLN A O 1
ATOM 782 N N . GLU A 1 91 ? 3.944 8.857 -1.977 1.00 97.81 91 GLU A N 1
ATOM 783 C CA . GLU A 1 91 ? 2.550 8.778 -2.447 1.00 97.81 91 GLU A CA 1
ATOM 784 C C . GLU A 1 91 ? 1.618 8.200 -1.361 1.00 97.81 91 GLU A C 1
ATOM 786 O O . GLU A 1 91 ? 0.546 8.747 -1.087 1.00 97.81 91 GLU A O 1
ATOM 791 N N . ILE A 1 92 ? 2.029 7.116 -0.691 1.00 97.88 92 ILE A N 1
ATOM 792 C CA . ILE A 1 92 ? 1.231 6.487 0.375 1.00 97.88 92 ILE A CA 1
ATOM 793 C C . ILE A 1 92 ? 1.143 7.398 1.606 1.00 97.88 92 ILE A C 1
ATOM 795 O O . ILE A 1 92 ? 0.065 7.534 2.193 1.00 97.88 92 ILE A O 1
ATOM 799 N N . LYS A 1 93 ? 2.249 8.038 2.006 1.00 97.69 93 LYS A N 1
ATOM 800 C CA . LYS A 1 93 ? 2.267 8.980 3.137 1.00 97.69 93 LYS A CA 1
ATOM 801 C C . LYS A 1 93 ? 1.328 10.155 2.895 1.00 97.69 93 LYS A C 1
ATOM 803 O O . LYS A 1 93 ? 0.530 10.476 3.775 1.00 97.69 93 LYS A O 1
ATOM 808 N N . GLU A 1 94 ? 1.387 10.762 1.714 1.00 98.38 94 GLU A N 1
ATOM 809 C CA . GLU A 1 94 ? 0.508 11.867 1.326 1.00 98.38 94 GLU A CA 1
ATOM 810 C C . GLU A 1 94 ? -0.958 11.438 1.332 1.00 98.38 94 GLU A C 1
ATOM 812 O O . GLU A 1 94 ? -1.799 12.121 1.921 1.00 98.38 94 GLU A O 1
ATOM 817 N N . TYR A 1 95 ? -1.266 10.265 0.774 1.00 98.25 95 TYR A N 1
ATOM 818 C CA . TYR A 1 95 ? -2.617 9.712 0.820 1.00 98.25 95 TYR A CA 1
ATOM 819 C C . TYR A 1 95 ? -3.121 9.562 2.264 1.00 98.25 95 TYR A C 1
ATOM 821 O O . TYR A 1 95 ? -4.219 10.018 2.593 1.00 98.25 95 TYR A O 1
ATOM 829 N N . CYS A 1 96 ? -2.315 8.971 3.151 1.00 97.88 96 CYS A N 1
ATOM 830 C CA . CYS A 1 96 ? -2.665 8.812 4.562 1.00 97.88 96 CYS A CA 1
ATOM 831 C C . CYS A 1 96 ? -2.874 10.157 5.271 1.00 97.88 96 CYS A C 1
ATOM 833 O O . CYS A 1 96 ? -3.837 10.299 6.026 1.00 97.88 96 CYS A O 1
ATOM 835 N N . GLN A 1 97 ? -2.032 11.156 4.995 1.00 98.12 97 GLN A N 1
ATOM 836 C CA . GLN A 1 97 ? -2.179 12.507 5.544 1.00 98.12 97 GLN A CA 1
ATOM 837 C C . GLN A 1 97 ? -3.487 13.165 5.090 1.00 98.12 97 GLN A C 1
ATOM 839 O O . GLN A 1 97 ? -4.249 13.654 5.926 1.00 98.12 97 GLN A O 1
ATOM 844 N N . VAL A 1 98 ? -3.793 13.124 3.788 1.00 98.12 98 VAL A N 1
ATOM 845 C CA . VAL A 1 98 ? -5.035 13.680 3.222 1.00 98.12 98 VAL A CA 1
ATOM 846 C C . VAL A 1 98 ? -6.267 12.995 3.815 1.00 98.12 98 VAL A C 1
ATOM 848 O O . VAL A 1 98 ? -7.253 13.656 4.142 1.00 98.12 98 VAL A O 1
ATOM 851 N N . GLN A 1 99 ? -6.211 11.675 4.002 1.00 97.56 99 GLN A N 1
ATOM 852 C CA . GLN A 1 99 ? -7.298 10.901 4.605 1.00 97.56 99 GLN A CA 1
ATOM 853 C C . GLN A 1 99 ? -7.336 10.979 6.143 1.00 97.56 99 GLN A C 1
ATOM 855 O O . GLN A 1 99 ? -8.274 10.446 6.737 1.00 97.56 99 GLN A O 1
ATOM 860 N N . LYS A 1 100 ? -6.364 11.648 6.783 1.00 97.69 100 LYS A N 1
ATOM 861 C CA . LYS A 1 100 ? -6.196 11.742 8.247 1.00 97.69 100 LYS A CA 1
ATOM 862 C C . LYS A 1 100 ? -6.133 10.369 8.930 1.00 97.69 100 LYS A C 1
ATOM 864 O O . LYS A 1 100 ? -6.795 10.139 9.940 1.00 97.69 100 LYS A O 1
ATOM 869 N N . LEU A 1 101 ? -5.362 9.452 8.353 1.00 97.75 101 LEU A N 1
ATOM 870 C CA . LEU A 1 101 ? -5.191 8.080 8.835 1.00 97.75 101 LEU A CA 1
ATOM 871 C C . LEU A 1 101 ? -3.861 7.916 9.576 1.00 97.75 101 LEU A C 1
ATOM 873 O O . LEU A 1 101 ? -2.848 8.476 9.161 1.00 97.75 101 LEU A O 1
ATOM 877 N N . ASP A 1 102 ? -3.856 7.088 10.624 1.00 97.94 102 ASP A N 1
ATOM 878 C CA . ASP A 1 102 ? -2.615 6.574 11.209 1.00 97.94 102 ASP A CA 1
ATOM 879 C C . ASP A 1 102 ? -2.050 5.482 10.288 1.00 97.94 102 ASP A C 1
ATOM 881 O O . ASP A 1 102 ? -2.695 4.457 10.036 1.00 97.94 102 ASP A O 1
ATOM 885 N N . CYS A 1 103 ? -0.862 5.730 9.743 1.00 97.62 103 CYS A N 1
ATOM 886 C CA . CYS A 1 103 ? -0.188 4.843 8.807 1.00 97.62 103 CYS A CA 1
ATOM 887 C C . CYS A 1 103 ? 1.275 4.656 9.203 1.00 97.62 103 CYS A C 1
ATOM 889 O O . CYS A 1 103 ? 1.986 5.624 9.473 1.00 97.62 103 CYS A O 1
ATOM 891 N N . LYS A 1 104 ? 1.743 3.408 9.151 1.00 96.81 104 LYS A N 1
ATOM 892 C CA . LYS A 1 104 ? 3.150 3.045 9.345 1.00 96.81 104 LYS A CA 1
ATOM 893 C C . LYS A 1 104 ? 3.710 2.446 8.066 1.00 96.81 104 LYS A C 1
ATOM 895 O O . LYS A 1 104 ? 3.099 1.552 7.476 1.00 96.81 104 LYS A O 1
ATOM 900 N N . ILE A 1 105 ? 4.865 2.946 7.646 1.00 94.62 105 ILE A N 1
ATOM 901 C CA . ILE A 1 105 ? 5.570 2.454 6.467 1.00 94.62 105 ILE A CA 1
ATOM 902 C C . ILE A 1 105 ? 6.753 1.618 6.939 1.00 94.62 105 ILE A C 1
ATOM 904 O O . ILE A 1 105 ? 7.704 2.149 7.501 1.00 94.62 105 ILE A O 1
ATOM 908 N N . GLU A 1 106 ? 6.675 0.316 6.695 1.00 92.06 106 GLU A N 1
ATOM 909 C CA . GLU A 1 106 ? 7.743 -0.649 6.940 1.00 92.06 106 GLU A CA 1
ATOM 910 C C . GLU A 1 106 ? 8.386 -0.978 5.586 1.00 92.06 106 GLU A C 1
ATOM 912 O O . GLU A 1 106 ? 8.258 -2.082 5.049 1.00 92.06 106 GLU A O 1
ATOM 917 N N . PHE A 1 107 ? 8.994 0.021 4.947 1.00 89.19 107 PHE A N 1
ATOM 918 C CA . PHE A 1 107 ? 9.742 -0.189 3.710 1.00 89.19 107 PHE A CA 1
ATOM 919 C C . PHE A 1 107 ? 11.213 -0.494 4.029 1.00 89.19 107 PHE A C 1
ATOM 921 O O . PHE A 1 107 ? 11.744 -0.088 5.058 1.00 89.19 107 PHE A O 1
ATOM 928 N N . HIS A 1 108 ? 11.894 -1.196 3.121 1.00 78.81 108 HIS A N 1
ATOM 929 C CA . HIS A 1 108 ? 13.337 -1.474 3.162 1.00 78.81 108 HIS A CA 1
ATOM 930 C C . HIS A 1 108 ? 13.810 -2.508 4.202 1.00 78.81 108 HIS A C 1
ATOM 932 O O . HIS A 1 108 ? 15.017 -2.649 4.426 1.00 78.81 108 HIS A O 1
ATOM 938 N N . HIS A 1 109 ? 12.913 -3.306 4.786 1.00 62.84 109 HIS A N 1
ATOM 939 C CA . HIS A 1 109 ? 13.315 -4.376 5.705 1.00 62.84 109 HIS A CA 1
ATOM 940 C C . HIS A 1 109 ? 13.880 -5.595 4.958 1.00 62.84 109 HIS A C 1
ATOM 942 O O . HIS A 1 109 ? 13.254 -6.157 4.061 1.00 62.84 109 HIS A O 1
ATOM 948 N N . GLY A 1 110 ? 15.073 -6.044 5.364 1.00 57.81 110 GLY A N 1
ATOM 949 C CA . GLY A 1 110 ? 15.692 -7.281 4.869 1.00 57.81 110 GLY A CA 1
ATOM 950 C C . GLY A 1 110 ? 16.715 -7.128 3.738 1.00 57.81 110 GLY A C 1
ATOM 951 O O . GLY A 1 110 ? 17.230 -8.146 3.281 1.00 57.81 110 GLY A O 1
ATOM 952 N N . GLY A 1 111 ? 17.048 -5.894 3.336 1.00 53.03 111 GLY A N 1
ATOM 953 C CA . GLY A 1 111 ? 18.108 -5.592 2.370 1.00 53.03 111 GLY A CA 1
ATOM 954 C C . GLY A 1 111 ? 17.729 -5.866 0.908 1.00 53.03 111 GLY A C 1
ATOM 955 O O . GLY A 1 111 ? 17.054 -6.836 0.576 1.00 53.03 111 GLY A O 1
ATOM 956 N N . PHE A 1 112 ? 18.187 -4.996 0.009 1.00 52.66 112 PHE A N 1
ATOM 957 C CA . PHE A 1 112 ? 18.092 -5.211 -1.435 1.00 52.66 112 PHE A CA 1
ATOM 958 C C . PHE A 1 112 ? 19.307 -6.029 -1.881 1.00 52.66 112 PHE A C 1
ATOM 960 O O . PHE A 1 112 ? 20.348 -5.449 -2.192 1.00 52.66 112 PHE A O 1
ATOM 967 N N . SER A 1 113 ? 19.209 -7.357 -1.812 1.00 43.22 113 SER A N 1
ATOM 968 C CA . SER A 1 113 ? 20.241 -8.268 -2.328 1.00 43.22 113 SER A CA 1
ATOM 969 C C . SER A 1 113 ? 20.207 -8.348 -3.848 1.00 43.22 113 SER A C 1
ATOM 971 O O . SER A 1 113 ? 19.102 -8.654 -4.360 1.00 43.22 113 SER A O 1
#

Sequence (113 aa):
MDRINAIKTLYKNGIKTYIFISPIFPRITPYEDIIQKSKNFTDYFMFENLNYRSHNISRILSFVERRFPKVLSLYQEMRKNRAIWELIEQEIKEYCQVQKLDCKIEFHHGGFS

pLDDT: mean 93.47, std 9.77, range [43.22, 98.44]